Protein AF-E1YK10-F1 (afdb_monomer)

Organism: NCBI:txid201089

InterPro domains:
  IPR013321 Arc-type ribbon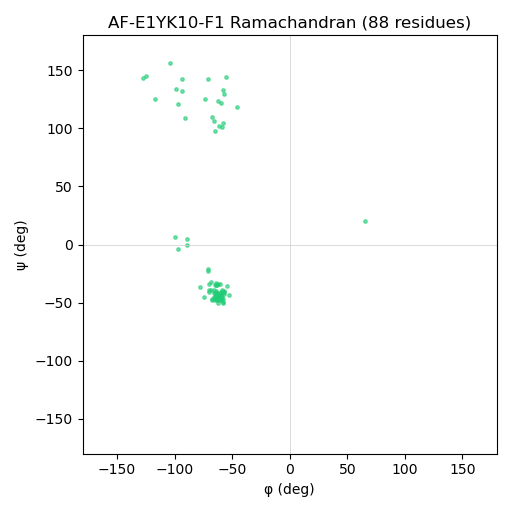-helix-helix [G3DSA:1.10.1220.10] (3-89)

Radius of gyration: 25.76 Å; Cα contacts (8 Å, |Δi|>4): 9; chains: 1; bounding box: 70×39×46 Å

Mean predicted aligned error: 10.56 Å

Sequence (90 aa):
MLSMTQQEKVRINIQLPAETKEKLFKASSKQGKKVSAFVRESIEEKLIQLDRQDFEKHMKAAYQDLAEENMNICEDFKFSDAENLPEVAP

pLDDT: mean 85.56, std 14.02, range [37.12, 97.31]

Solvent-accessible surface area (backbone atoms only — not comparable to full-atom values): 5609 Å² total; per-residue (Å²): 130,87,77,77,77,77,75,82,84,81,88,83,91,81,89,71,58,71,68,57,50,53,52,47,51,53,52,19,56,75,70,75,42,54,58,72,56,45,53,49,53,55,49,52,56,50,50,55,51,50,54,49,54,52,49,55,52,55,52,52,49,52,53,60,76,41,42,66,61,51,50,53,52,53,61,75,46,48,68,68,60,58,71,72,54,75,77,79,76,130

Foldseek 3Di:
DPPPPPDDDDDDDDDDPPVVVVVLVVVCVVVVHDSVVVVVVVVVVVVVVVVVVVVVVVVVVVCVVCVVVVVVVCVVCVVVVVVPPPDPDD

Secondary structure (DSSP, 8-state):
-----------------HHHHHHHHHHHHHTT--HHHHHHHHHHHHHHHHHHHHHHHHHHHHHHHTHHHHHHHHHHHHHHHHTTS-----

Structure (mmCIF, N/CA/C/O backbone):
data_AF-E1YK10-F1
#
_entry.id   AF-E1YK10-F1
#
loop_
_atom_site.group_PDB
_atom_site.id
_atom_site.type_symbol
_atom_site.label_atom_id
_atom_site.label_alt_id
_atom_site.label_comp_id
_atom_site.la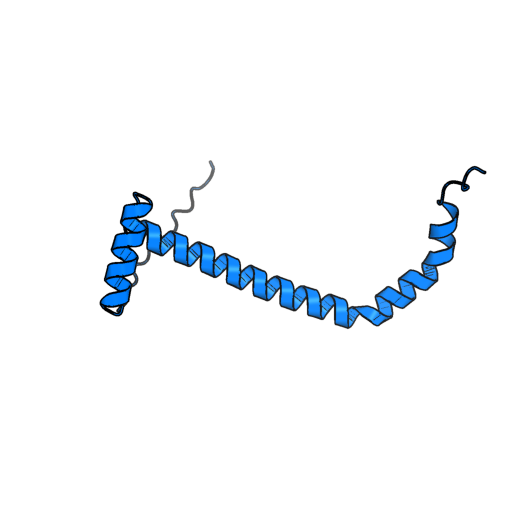bel_asym_id
_atom_site.label_entity_id
_atom_site.label_seq_id
_atom_site.pdbx_PDB_ins_code
_atom_site.Cartn_x
_atom_site.Cartn_y
_atom_site.Cartn_z
_atom_site.occupancy
_atom_site.B_iso_or_equiv
_atom_site.auth_seq_id
_atom_site.auth_comp_id
_atom_site.auth_asym_id
_atom_site.auth_atom_id
_atom_site.pdbx_PDB_model_num
ATOM 1 N N . MET A 1 1 ? -14.031 28.723 -12.508 1.00 37.12 1 MET A N 1
ATOM 2 C CA . MET A 1 1 ? -14.656 28.163 -11.290 1.00 37.12 1 MET A CA 1
ATOM 3 C C . MET A 1 1 ? -14.154 26.737 -11.151 1.00 37.12 1 MET A C 1
ATOM 5 O O . MET A 1 1 ? -14.379 25.956 -12.063 1.00 37.12 1 MET A O 1
ATOM 9 N N . LEU A 1 2 ? -13.395 26.429 -10.098 1.00 43.12 2 LEU A N 1
ATOM 10 C CA . LEU A 1 2 ? -12.909 25.073 -9.827 1.00 43.12 2 LEU A CA 1
ATOM 11 C C . LEU A 1 2 ? -14.118 24.200 -9.475 1.00 43.12 2 LEU A C 1
ATOM 13 O O . LEU A 1 2 ? -14.745 24.411 -8.438 1.00 43.12 2 LEU A O 1
ATOM 17 N N . SER A 1 3 ? -14.491 23.277 -10.361 1.00 43.38 3 SER A N 1
ATOM 18 C CA . SER A 1 3 ? -15.546 22.306 -10.090 1.00 43.38 3 SER A CA 1
ATOM 19 C C . SER A 1 3 ? -15.071 21.395 -8.964 1.00 43.38 3 SER A C 1
ATOM 21 O O . SER A 1 3 ? -14.203 20.548 -9.170 1.00 43.38 3 SER A O 1
ATOM 23 N N . MET A 1 4 ? -15.622 21.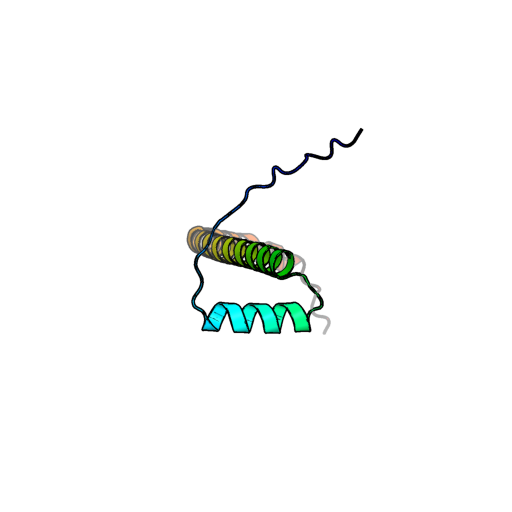580 -7.766 1.00 49.81 4 MET A N 1
ATOM 24 C CA . MET A 1 4 ? -15.534 20.571 -6.720 1.00 49.81 4 MET A CA 1
ATOM 25 C C . MET A 1 4 ? -16.307 19.351 -7.217 1.00 49.81 4 MET A C 1
ATOM 27 O O . MET A 1 4 ? -17.535 19.321 -7.157 1.00 49.81 4 MET A O 1
ATOM 31 N N . THR A 1 5 ? -15.601 18.369 -7.772 1.00 55.12 5 THR A N 1
ATOM 32 C CA . THR A 1 5 ? -16.150 17.042 -8.038 1.00 55.12 5 THR A CA 1
ATOM 33 C C . THR A 1 5 ? -16.609 16.480 -6.699 1.00 55.12 5 THR A C 1
ATOM 35 O O . THR A 1 5 ? -15.803 16.064 -5.869 1.00 55.12 5 THR A O 1
ATOM 38 N N . GLN A 1 6 ? -17.917 16.537 -6.438 1.00 54.78 6 GLN A N 1
ATOM 39 C CA . GLN A 1 6 ? -18.512 15.846 -5.302 1.00 54.78 6 GLN A CA 1
ATOM 40 C C . GLN A 1 6 ? -18.264 14.354 -5.508 1.00 54.78 6 GLN A C 1
ATOM 42 O O . GLN A 1 6 ? -18.919 13.719 -6.328 1.00 54.78 6 GLN A O 1
ATOM 47 N N . GLN A 1 7 ? -17.280 13.810 -4.794 1.00 69.88 7 GLN A N 1
ATOM 48 C CA . GLN A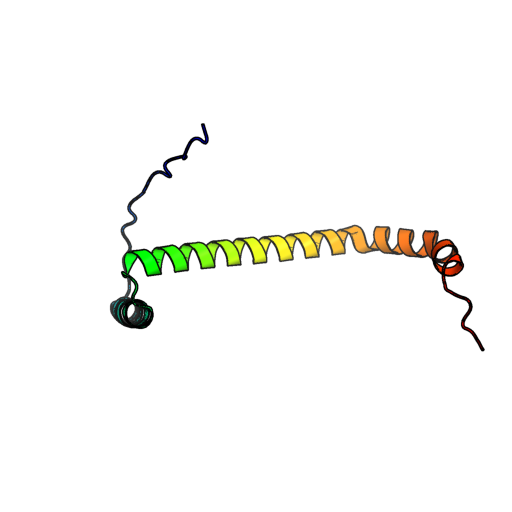 1 7 ? -17.056 12.373 -4.762 1.00 69.88 7 GLN A CA 1
ATOM 49 C C . GLN A 1 7 ? -18.318 11.696 -4.228 1.00 69.88 7 GLN A C 1
ATOM 51 O O . GLN A 1 7 ? -18.786 11.993 -3.122 1.00 69.88 7 GLN A O 1
ATOM 56 N N . GLU A 1 8 ? -18.874 10.803 -5.038 1.00 83.75 8 GLU A N 1
ATOM 57 C CA . GLU A 1 8 ? -20.056 10.036 -4.690 1.00 83.75 8 GLU A CA 1
ATOM 58 C C . GLU A 1 8 ? -19.753 9.147 -3.475 1.00 83.75 8 GLU A C 1
ATOM 60 O O . GLU A 1 8 ? -18.789 8.380 -3.451 1.00 83.75 8 GLU A O 1
ATOM 65 N N . LYS A 1 9 ? -20.548 9.293 -2.410 1.00 83.50 9 LYS A N 1
ATOM 66 C CA . LYS A 1 9 ? -20.336 8.560 -1.158 1.00 83.50 9 LYS A CA 1
ATOM 67 C C . LYS A 1 9 ? -21.112 7.252 -1.190 1.00 83.50 9 LYS A C 1
ATOM 69 O O . LYS A 1 9 ? -22.330 7.251 -1.030 1.00 83.50 9 LYS A O 1
ATOM 74 N N . VAL A 1 10 ? -20.393 6.141 -1.297 1.00 87.56 10 VAL A N 1
ATOM 75 C CA . VAL A 1 10 ? -20.971 4.792 -1.266 1.00 87.56 10 VAL A CA 1
ATOM 76 C C . VAL A 1 10 ? -20.945 4.226 0.158 1.00 87.56 10 VAL A C 1
ATOM 78 O O . VAL A 1 10 ? -20.001 4.450 0.920 1.00 87.56 10 VAL A O 1
ATOM 81 N N . ARG A 1 11 ? -21.999 3.495 0.547 1.00 88.31 11 ARG A N 1
ATOM 82 C CA . ARG A 1 11 ? -22.049 2.753 1.818 1.00 88.31 11 ARG A CA 1
ATOM 83 C C . ARG A 1 11 ? -21.597 1.314 1.602 1.00 88.31 11 ARG A C 1
ATOM 85 O O . ARG A 1 11 ? -22.109 0.640 0.717 1.00 88.31 11 ARG A O 1
ATOM 92 N N . ILE A 1 12 ? -20.704 0.838 2.464 1.00 86.88 12 ILE A N 1
ATOM 93 C CA . ILE A 1 12 ? -20.236 -0.550 2.474 1.00 86.88 12 ILE A CA 1
ATOM 94 C C . ILE A 1 12 ? -20.651 -1.180 3.804 1.00 86.88 12 ILE A C 1
ATOM 96 O O . ILE A 1 12 ? -20.338 -0.647 4.869 1.00 86.88 12 ILE A O 1
ATOM 100 N N . ASN A 1 13 ? -21.358 -2.308 3.739 1.00 90.81 13 ASN A N 1
ATOM 101 C CA . ASN A 1 13 ? -21.701 -3.111 4.910 1.00 90.81 13 ASN A CA 1
ATOM 102 C C . ASN A 1 13 ? -20.684 -4.247 5.044 1.00 90.81 13 ASN A C 1
ATOM 104 O O . ASN A 1 13 ? -20.553 -5.060 4.133 1.00 90.81 13 ASN A O 1
ATOM 108 N N . ILE A 1 14 ? -19.980 -4.306 6.174 1.00 87.81 14 ILE A N 1
ATOM 109 C CA . ILE A 1 14 ? -18.946 -5.312 6.440 1.00 87.81 14 ILE A CA 1
ATOM 110 C C . ILE A 1 14 ? -19.242 -6.064 7.734 1.00 87.81 14 ILE A C 1
ATOM 112 O O . ILE A 1 14 ? -19.739 -5.486 8.702 1.00 87.81 14 ILE A O 1
ATOM 116 N N . GLN A 1 15 ? -18.905 -7.352 7.759 1.00 92.81 15 GLN A N 1
ATOM 117 C CA . GLN A 1 15 ? -18.892 -8.151 8.980 1.00 92.81 15 GLN A CA 1
ATOM 118 C C . GLN A 1 15 ? -17.462 -8.238 9.503 1.00 92.81 15 GLN A C 1
ATOM 120 O O . GLN A 1 15 ? -16.526 -8.479 8.744 1.00 92.81 15 GLN A O 1
ATOM 125 N N . LEU A 1 16 ? -17.297 -8.024 10.805 1.00 90.50 16 LEU A N 1
ATOM 126 C CA . LEU A 1 16 ? -16.004 -8.056 11.475 1.00 90.50 16 LEU A CA 1
ATOM 127 C C . LEU A 1 16 ? -16.086 -9.004 12.673 1.00 90.50 16 LEU A C 1
ATOM 129 O O . LEU A 1 16 ? -17.105 -8.996 13.371 1.00 90.50 16 LEU A O 1
ATOM 133 N N . PRO A 1 17 ? -15.018 -9.765 12.964 1.00 95.62 17 PRO A N 1
ATOM 134 C CA . PRO A 1 17 ? -14.915 -10.496 14.218 1.00 95.62 17 PRO A CA 1
ATOM 135 C C . PRO A 1 17 ? -15.081 -9.553 15.416 1.00 95.62 17 PRO A C 1
ATOM 137 O O . PRO A 1 17 ? -14.618 -8.407 15.388 1.00 95.62 17 PRO A O 1
ATOM 140 N N . ALA A 1 18 ? -15.715 -10.039 16.485 1.00 92.69 18 ALA A N 1
ATOM 141 C CA . ALA A 1 18 ? -15.980 -9.239 17.683 1.00 92.69 18 ALA A CA 1
ATOM 142 C C . ALA A 1 18 ? -14.690 -8.661 18.293 1.00 92.69 18 ALA A C 1
ATOM 144 O O . ALA A 1 18 ? -14.637 -7.481 18.639 1.00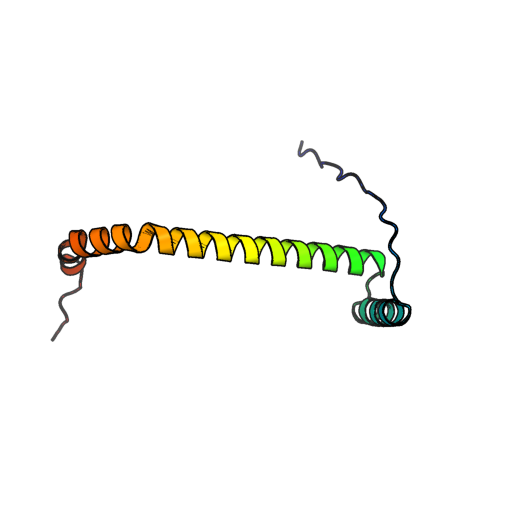 92.69 18 ALA A O 1
ATOM 145 N N . GLU A 1 19 ? -13.621 -9.458 18.323 1.00 94.38 19 GLU A N 1
ATOM 146 C CA . GLU A 1 19 ? -12.307 -9.026 18.802 1.00 94.38 19 GLU A CA 1
ATOM 147 C C . GLU A 1 19 ? -11.743 -7.860 17.969 1.00 94.38 19 GLU A C 1
ATOM 149 O O . GLU A 1 19 ? -11.231 -6.874 18.505 1.00 94.38 19 GLU A O 1
ATOM 154 N N . THR A 1 20 ? -11.882 -7.929 16.643 1.00 92.62 20 THR A N 1
ATOM 155 C CA . THR A 1 20 ? -11.427 -6.876 15.728 1.00 92.62 20 THR A CA 1
ATOM 156 C C . THR A 1 20 ? -12.223 -5.595 15.924 1.00 92.62 20 THR A C 1
ATOM 158 O O . THR A 1 20 ? -11.643 -4.509 15.926 1.00 92.62 20 THR A O 1
ATOM 161 N N . LYS A 1 21 ? -13.538 -5.704 16.156 1.00 92.38 21 LYS A N 1
ATOM 162 C CA . LYS A 1 21 ? -14.384 -4.557 16.498 1.00 92.38 21 LYS A CA 1
ATOM 163 C C . LYS A 1 21 ? -13.865 -3.866 17.760 1.00 92.38 21 LYS A C 1
ATOM 165 O O . LYS A 1 21 ? -13.667 -2.657 17.741 1.00 92.38 21 LYS A O 1
ATOM 170 N N . GLU A 1 22 ? -13.584 -4.596 18.835 1.00 93.00 22 GLU A N 1
ATOM 171 C CA . GLU A 1 22 ? -13.057 -3.986 20.063 1.00 93.00 22 GLU A CA 1
ATOM 172 C C . GLU A 1 22 ? -11.715 -3.281 19.853 1.00 93.00 22 GLU A C 1
ATOM 174 O O . GLU A 1 22 ? -11.524 -2.155 20.323 1.00 93.00 22 GLU A O 1
ATOM 179 N N . LYS A 1 23 ? -10.790 -3.919 19.126 1.00 93.75 23 LYS A N 1
ATOM 180 C CA . LYS A 1 23 ? -9.495 -3.318 18.776 1.00 93.75 23 LYS A CA 1
ATOM 181 C C . LYS A 1 23 ? -9.683 -2.034 17.970 1.00 93.75 23 LYS A C 1
ATOM 183 O O . LYS A 1 23 ? -9.034 -1.034 18.272 1.00 93.75 23 LYS A O 1
ATOM 188 N N . LEU A 1 24 ? -10.612 -2.037 17.014 1.00 92.69 24 LEU A N 1
ATOM 189 C CA . LEU A 1 24 ? -10.959 -0.880 16.193 1.00 92.69 24 LEU A CA 1
ATOM 190 C C . LEU A 1 24 ? -11.489 0.284 17.040 1.00 92.69 24 LEU A C 1
ATOM 192 O O . LEU A 1 24 ? -11.017 1.409 16.893 1.00 92.69 24 LEU A O 1
ATOM 196 N N . PHE A 1 25 ? -12.424 0.027 17.961 1.00 92.12 25 PHE A N 1
ATOM 197 C CA . PHE A 1 25 ? -12.945 1.061 18.863 1.00 92.12 25 PHE A CA 1
ATOM 198 C C . PHE A 1 25 ? -11.842 1.639 19.754 1.00 92.12 25 PHE A C 1
ATOM 200 O O . PHE A 1 25 ? -11.721 2.857 19.862 1.00 92.12 25 PHE A O 1
ATOM 207 N N . LYS A 1 26 ? -10.990 0.788 20.341 1.00 93.62 26 LYS A N 1
ATOM 208 C CA . LYS A 1 26 ? -9.854 1.237 21.162 1.00 93.62 26 LYS A CA 1
ATOM 209 C C . LYS A 1 26 ? -8.871 2.091 20.352 1.00 93.62 26 LYS A C 1
ATOM 211 O O . LYS A 1 26 ? -8.443 3.135 20.837 1.00 93.62 26 LYS A O 1
ATOM 216 N N . ALA A 1 27 ? -8.522 1.674 19.135 1.00 93.06 27 ALA A N 1
ATOM 217 C CA . ALA A 1 27 ? -7.610 2.408 18.256 1.00 93.06 27 ALA A CA 1
ATOM 218 C C . ALA A 1 27 ? -8.192 3.761 17.816 1.00 93.06 27 ALA A C 1
ATOM 220 O O . ALA A 1 27 ? -7.520 4.786 17.924 1.00 93.06 27 ALA A O 1
ATOM 221 N N . SER A 1 28 ? -9.465 3.776 17.416 1.00 92.94 28 SER A N 1
ATOM 222 C CA . SER A 1 28 ? -10.186 4.989 17.023 1.00 92.94 28 SER A CA 1
ATOM 223 C C . SER A 1 28 ? -10.250 6.003 18.168 1.00 92.94 28 SER A C 1
ATOM 225 O O . SER A 1 28 ? -9.949 7.179 17.964 1.00 92.94 28 SER A O 1
ATOM 227 N N . SER A 1 29 ? -10.576 5.550 19.385 1.00 91.44 29 SER A N 1
ATOM 228 C CA . SER A 1 29 ? -10.620 6.410 20.573 1.00 91.44 29 SER A CA 1
ATOM 229 C C . SER A 1 29 ? -9.249 6.979 20.932 1.00 91.44 29 SER A C 1
ATOM 231 O O . SER A 1 29 ? -9.156 8.157 21.261 1.00 91.44 29 SER A O 1
ATOM 233 N N . LYS A 1 30 ? -8.172 6.185 20.822 1.00 92.44 30 LYS A N 1
ATOM 234 C CA . LYS A 1 30 ? -6.796 6.659 21.067 1.00 92.44 30 LYS A CA 1
ATOM 235 C 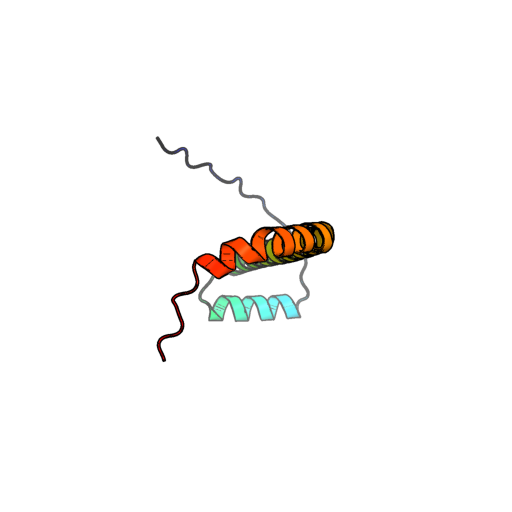C . LYS A 1 30 ? -6.380 7.791 20.128 1.00 92.44 30 LYS A 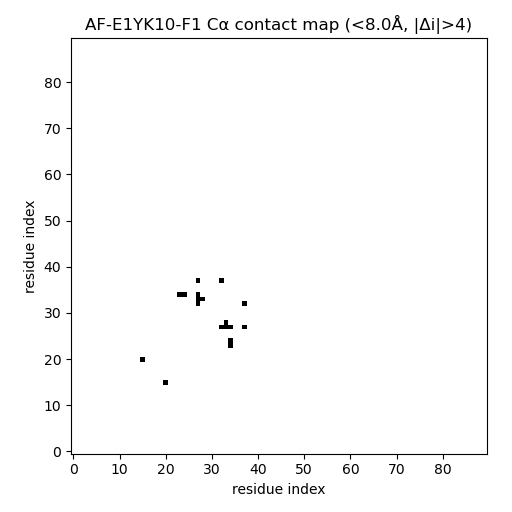C 1
ATOM 237 O O . LYS A 1 30 ? -5.636 8.668 20.544 1.00 92.44 30 LYS A O 1
ATOM 242 N N . GLN A 1 31 ? -6.853 7.775 18.884 1.00 87.81 31 GLN A N 1
ATOM 243 C CA . GLN A 1 31 ? -6.572 8.830 17.907 1.00 87.81 31 GLN A CA 1
ATOM 244 C C . GLN A 1 31 ? -7.587 9.984 17.944 1.00 87.81 31 GLN A C 1
ATOM 246 O O . GLN A 1 31 ? -7.473 10.914 17.150 1.00 87.81 31 GLN A O 1
ATOM 251 N N . GLY A 1 32 ? -8.599 9.932 18.820 1.00 90.69 32 GLY A N 1
ATOM 252 C CA . GLY A 1 32 ? -9.654 10.948 18.887 1.00 90.69 32 GLY A CA 1
ATOM 253 C C . GLY A 1 32 ? -10.546 11.002 17.640 1.00 90.69 32 GLY A C 1
ATOM 254 O O . GLY A 1 32 ? -11.193 12.016 17.386 1.00 90.69 32 GLY A O 1
ATOM 255 N N . LYS A 1 33 ? -10.587 9.927 16.841 1.00 90.69 33 LYS A N 1
ATOM 256 C CA . LYS A 1 33 ? -11.326 9.866 15.572 1.00 90.69 33 LYS A CA 1
ATOM 257 C C . LYS A 1 33 ? -12.617 9.069 15.718 1.00 90.69 33 LYS A C 1
ATOM 259 O O . LYS A 1 33 ? -12.746 8.196 16.576 1.00 90.69 33 LYS A O 1
ATOM 264 N N . LYS A 1 34 ? -13.585 9.341 14.836 1.00 92.81 34 LYS A N 1
ATOM 265 C CA . LYS A 1 34 ? -14.763 8.476 14.657 1.00 92.81 34 LYS A CA 1
ATOM 266 C C . LYS A 1 34 ? -14.336 7.180 13.974 1.00 92.81 34 LYS A C 1
ATOM 268 O O . LYS A 1 34 ? -13.573 7.235 13.014 1.00 92.81 34 LYS A O 1
ATOM 273 N N . VAL A 1 35 ? -14.933 6.054 14.367 1.00 91.12 35 VAL A N 1
ATOM 274 C CA . VAL A 1 35 ? -14.621 4.734 13.788 1.00 91.12 35 VAL A CA 1
ATOM 275 C C . VAL A 1 35 ? -14.727 4.742 12.263 1.00 91.12 35 VAL A C 1
ATOM 277 O O . VAL A 1 35 ? -13.835 4.258 11.584 1.00 91.12 35 VAL A O 1
ATOM 280 N N . SER A 1 36 ? -15.766 5.363 11.699 1.00 90.00 36 SER A N 1
ATOM 281 C CA . SER A 1 36 ? -15.933 5.461 10.243 1.00 90.00 36 SER A CA 1
ATOM 282 C C . SER A 1 36 ? -14.841 6.276 9.544 1.00 90.00 36 SER A C 1
ATOM 284 O O . SER A 1 36 ? -14.533 6.011 8.389 1.00 90.00 36 SER A O 1
ATOM 286 N N . ALA A 1 37 ? -14.308 7.309 10.207 1.00 90.81 37 ALA A N 1
ATOM 287 C CA . ALA A 1 37 ? -13.225 8.121 9.656 1.00 90.81 37 ALA A CA 1
ATOM 288 C C . ALA A 1 37 ? -11.911 7.341 9.712 1.00 90.81 37 ALA A C 1
ATOM 290 O O . ALA A 1 37 ? -11.236 7.228 8.700 1.00 90.81 37 ALA A O 1
ATOM 291 N N . PHE A 1 38 ? -11.643 6.706 10.855 1.00 92.75 38 PHE A N 1
ATOM 292 C CA . PHE A 1 38 ? -10.484 5.843 11.043 1.00 92.75 38 PHE A CA 1
ATOM 293 C C . PHE A 1 38 ? -10.456 4.687 10.031 1.00 92.75 38 PHE A C 1
ATOM 295 O O . PHE A 1 38 ? -9.448 4.474 9.372 1.00 92.75 38 PHE A O 1
ATOM 302 N N . VAL A 1 39 ? -11.583 3.992 9.834 1.00 92.38 39 VAL A N 1
ATOM 303 C CA . VAL A 1 39 ? -11.692 2.917 8.832 1.00 92.38 39 VAL A CA 1
ATOM 304 C C . VAL A 1 39 ? -11.420 3.438 7.421 1.00 92.38 39 VAL A C 1
ATOM 306 O O . VAL A 1 39 ? -10.714 2.775 6.672 1.00 92.38 39 VAL A O 1
ATOM 309 N N . ARG A 1 40 ? -11.954 4.610 7.052 1.00 91.50 40 ARG A N 1
ATOM 310 C CA . ARG A 1 40 ? -11.726 5.186 5.720 1.00 91.50 40 ARG A CA 1
ATOM 311 C C . ARG A 1 40 ? -10.250 5.497 5.488 1.00 91.50 40 ARG A C 1
ATOM 313 O O . ARG A 1 40 ? -9.703 5.050 4.491 1.00 91.50 40 ARG A O 1
ATOM 320 N N . GLU A 1 41 ? -9.623 6.200 6.425 1.00 92.06 41 GLU A N 1
ATOM 321 C CA . GLU A 1 41 ? -8.202 6.548 6.343 1.00 92.06 41 GLU A CA 1
ATOM 322 C C . GLU A 1 41 ? -7.329 5.293 6.268 1.00 92.06 41 GLU A C 1
ATOM 324 O O . GLU A 1 41 ? -6.471 5.194 5.402 1.00 92.06 41 GLU A O 1
ATOM 329 N N . SER A 1 42 ? -7.601 4.281 7.100 1.00 93.00 42 SER A N 1
ATOM 330 C CA . SER A 1 42 ? -6.857 3.016 7.055 1.00 93.00 42 SER A CA 1
ATOM 331 C C . SER A 1 42 ? -7.022 2.271 5.726 1.00 93.00 42 SER A C 1
ATOM 333 O O . SER A 1 42 ? -6.086 1.617 5.272 1.00 93.00 42 SER A O 1
ATOM 335 N N . ILE A 1 43 ? -8.203 2.342 5.099 1.00 93.44 43 ILE A N 1
ATOM 336 C CA . ILE A 1 43 ? -8.428 1.766 3.766 1.00 93.44 43 ILE A CA 1
ATOM 337 C C . ILE A 1 43 ? -7.616 2.535 2.720 1.00 93.44 43 ILE A C 1
ATOM 339 O O . ILE A 1 43 ? -6.917 1.905 1.933 1.00 93.44 43 ILE A O 1
ATOM 343 N N . GLU A 1 44 ? -7.673 3.867 2.725 1.00 94.50 44 GLU A N 1
ATOM 344 C CA . GLU A 1 44 ? -6.921 4.719 1.793 1.00 94.50 44 GLU A CA 1
ATOM 345 C C . GLU A 1 44 ? -5.409 4.498 1.924 1.00 94.50 44 GLU A C 1
ATOM 347 O O . GLU A 1 44 ? -4.736 4.236 0.929 1.00 94.50 44 GLU A O 1
ATOM 352 N N . GLU A 1 45 ? -4.881 4.496 3.150 1.00 95.88 45 GLU A N 1
ATOM 353 C CA . GLU A 1 45 ? -3.474 4.190 3.426 1.00 95.88 45 GLU A CA 1
ATOM 354 C C . GLU A 1 45 ? -3.081 2.809 2.897 1.00 95.88 45 GLU A C 1
ATOM 356 O O . GLU A 1 45 ? -2.011 2.644 2.304 1.00 95.88 45 GLU A O 1
ATOM 361 N N . LYS A 1 46 ? -3.949 1.805 3.081 1.00 96.75 46 LYS A N 1
ATOM 362 C CA . LYS A 1 46 ? -3.660 0.452 2.612 1.00 96.75 46 LYS A CA 1
ATOM 363 C C . LYS A 1 46 ? -3.665 0.358 1.089 1.00 96.75 46 LYS A C 1
ATOM 365 O O . LYS A 1 46 ? -2.810 -0.340 0.550 1.00 96.75 46 LYS A O 1
ATOM 370 N N . LEU A 1 47 ? -4.583 1.047 0.412 1.00 96.06 47 LEU A N 1
ATOM 371 C CA . LEU A 1 47 ? -4.631 1.105 -1.051 1.00 96.06 47 LEU A CA 1
ATOM 372 C C . LEU A 1 47 ? -3.369 1.762 -1.615 1.00 96.06 47 LEU A C 1
ATOM 374 O O . LEU A 1 47 ? -2.703 1.159 -2.448 1.00 96.06 47 LEU A O 1
ATOM 378 N N . ILE A 1 48 ? -2.957 2.907 -1.065 1.00 96.69 48 ILE A N 1
ATOM 379 C CA . ILE A 1 48 ? -1.712 3.585 -1.462 1.00 96.69 48 ILE A CA 1
ATOM 380 C C . ILE A 1 48 ? -0.500 2.665 -1.277 1.00 96.69 48 ILE A C 1
ATOM 382 O O . ILE A 1 48 ? 0.403 2.628 -2.113 1.00 96.69 48 ILE A O 1
ATOM 386 N N . GLN A 1 49 ? -0.459 1.906 -0.178 1.00 97.31 49 GLN A N 1
ATOM 387 C CA . GLN A 1 49 ? 0.623 0.956 0.055 1.00 97.31 49 GLN A CA 1
ATOM 388 C C . GLN A 1 49 ? 0.650 -0.156 -1.002 1.00 97.31 49 GLN A C 1
ATOM 390 O O . GLN A 1 49 ? 1.738 -0.537 -1.430 1.00 97.31 49 GLN A O 1
ATOM 395 N N . LEU A 1 50 ? -0.512 -0.685 -1.396 1.00 96.38 50 LEU A N 1
ATOM 396 C CA . LEU A 1 50 ? -0.612 -1.715 -2.433 1.00 96.38 50 LEU A CA 1
ATOM 397 C C . LEU A 1 50 ? -0.161 -1.168 -3.790 1.00 96.38 50 LEU A C 1
ATOM 399 O O . LEU A 1 50 ? 0.700 -1.777 -4.420 1.00 96.38 50 LEU A O 1
ATOM 403 N N . ASP A 1 51 ? -0.630 0.020 -4.172 1.00 96.50 51 ASP A N 1
ATOM 404 C CA . ASP A 1 51 ? -0.230 0.672 -5.423 1.00 96.50 51 ASP A CA 1
ATOM 405 C C . ASP A 1 51 ? 1.286 0.899 -5.476 1.00 96.50 51 ASP A C 1
ATOM 407 O O . ASP A 1 51 ? 1.930 0.653 -6.497 1.00 96.50 51 ASP A O 1
ATOM 411 N N . ARG A 1 52 ? 1.892 1.315 -4.355 1.00 96.38 52 ARG A N 1
ATOM 412 C CA . ARG A 1 52 ? 3.347 1.484 -4.265 1.00 96.38 52 ARG A CA 1
ATOM 413 C C . ARG A 1 52 ? 4.086 0.160 -4.441 1.00 96.38 52 ARG A C 1
ATOM 415 O O . ARG A 1 52 ? 5.086 0.120 -5.149 1.00 96.38 52 ARG A O 1
ATOM 422 N N . GLN A 1 53 ? 3.610 -0.911 -3.808 1.00 96.44 53 GLN A N 1
ATOM 423 C CA . GLN A 1 53 ? 4.217 -2.239 -3.933 1.00 96.44 53 GLN A CA 1
ATOM 424 C C . GLN A 1 53 ? 4.151 -2.755 -5.370 1.00 96.44 53 GLN A C 1
ATOM 426 O O . GLN A 1 53 ? 5.138 -3.293 -5.878 1.00 96.44 53 GLN A O 1
ATOM 431 N N . ASP A 1 54 ? 3.016 -2.557 -6.034 1.00 96.12 54 ASP A N 1
ATOM 432 C CA . ASP A 1 54 ? 2.860 -2.926 -7.433 1.00 96.12 54 ASP A CA 1
ATOM 433 C C . ASP A 1 54 ? 3.775 -2.083 -8.319 1.00 96.12 54 ASP A C 1
ATOM 435 O O . ASP A 1 54 ? 4.487 -2.639 -9.155 1.00 96.12 54 ASP A O 1
ATOM 439 N N . PHE A 1 55 ? 3.842 -0.769 -8.110 1.00 96.25 55 PHE A N 1
ATOM 440 C CA . PHE A 1 55 ? 4.753 0.102 -8.849 1.00 96.25 55 PHE A CA 1
ATOM 441 C C . PHE A 1 55 ? 6.220 -0.321 -8.688 1.00 96.25 55 PHE A C 1
ATOM 443 O O . PHE A 1 55 ? 6.910 -0.522 -9.685 1.00 96.25 55 PHE A O 1
ATOM 450 N N . GLU A 1 56 ? 6.689 -0.526 -7.453 1.00 96.31 56 GLU A N 1
ATOM 451 C CA . GLU A 1 56 ? 8.058 -0.977 -7.160 1.00 96.31 56 GLU A CA 1
ATOM 452 C C . GLU A 1 56 ? 8.377 -2.306 -7.864 1.00 96.31 56 GLU A C 1
ATOM 454 O O . GLU A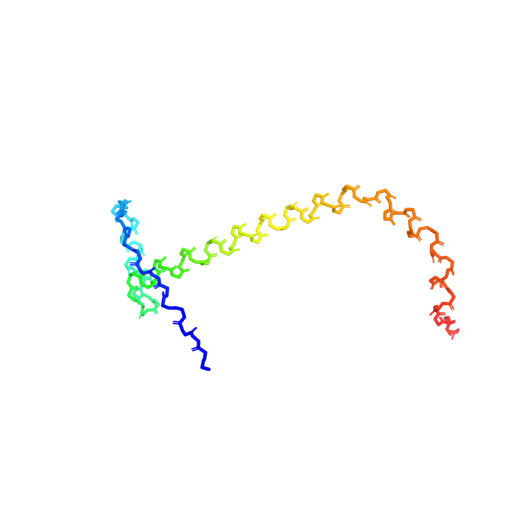 1 56 ? 9.465 -2.480 -8.419 1.00 96.31 56 GLU A O 1
ATOM 459 N N . LYS A 1 57 ? 7.416 -3.237 -7.892 1.00 96.12 57 LYS A N 1
ATOM 460 C CA . LYS A 1 57 ? 7.560 -4.525 -8.577 1.00 96.12 57 LYS A CA 1
ATOM 461 C C . LYS A 1 57 ? 7.698 -4.359 -10.090 1.00 96.12 57 LYS A C 1
ATOM 463 O O . LYS A 1 57 ? 8.593 -4.967 -10.675 1.00 96.12 57 LYS A O 1
ATOM 468 N N . HIS A 1 58 ? 6.842 -3.553 -10.716 1.00 95.31 58 HIS A N 1
ATOM 469 C CA . HIS A 1 58 ? 6.910 -3.298 -12.158 1.00 95.31 58 HIS A CA 1
ATOM 470 C C . HIS A 1 58 ? 8.195 -2.561 -12.533 1.00 95.31 58 HIS A C 1
ATOM 472 O O . HIS A 1 58 ? 8.851 -2.926 -13.503 1.00 95.31 58 HIS A O 1
ATOM 478 N N . MET A 1 59 ? 8.595 -1.576 -11.731 1.00 94.56 59 MET A N 1
ATOM 479 C CA . MET A 1 59 ? 9.823 -0.822 -11.947 1.00 94.56 59 MET A CA 1
ATOM 480 C C . MET A 1 59 ? 11.049 -1.739 -11.872 1.00 94.56 59 MET A C 1
ATOM 482 O O . MET A 1 59 ? 11.910 -1.694 -12.746 1.00 94.56 59 MET A O 1
ATOM 486 N N . LYS A 1 60 ? 11.104 -2.627 -10.871 1.00 95.38 60 LYS A N 1
ATOM 487 C CA . LYS A 1 60 ? 12.169 -3.629 -10.760 1.00 95.38 60 LYS A CA 1
ATOM 488 C C . LYS A 1 60 ? 12.227 -4.539 -11.988 1.00 95.38 60 LYS A C 1
ATOM 490 O O . LYS A 1 60 ? 13.322 -4.775 -12.485 1.00 95.38 60 LYS A O 1
ATOM 495 N N . ALA A 1 61 ? 11.082 -5.033 -12.458 1.00 94.75 61 ALA A N 1
ATOM 496 C CA . ALA A 1 61 ? 11.026 -5.876 -13.650 1.00 94.75 61 ALA A CA 1
ATOM 497 C C . ALA A 1 61 ? 11.545 -5.127 -14.888 1.00 94.75 61 ALA A C 1
ATOM 499 O O . ALA A 1 61 ? 12.439 -5.622 -15.561 1.00 94.75 61 ALA A O 1
ATOM 500 N N . ALA A 1 62 ? 11.095 -3.889 -15.110 1.00 93.69 62 ALA A N 1
ATOM 501 C CA . ALA A 1 62 ? 11.547 -3.071 -16.235 1.00 93.69 62 ALA A CA 1
ATOM 502 C C . ALA A 1 62 ? 13.067 -2.821 -16.219 1.00 93.69 62 ALA A C 1
ATOM 504 O O . ALA A 1 62 ? 13.725 -2.935 -17.248 1.00 93.69 62 ALA A O 1
ATOM 505 N N . TYR A 1 63 ? 13.652 -2.530 -15.052 1.00 92.94 63 TYR A N 1
ATOM 506 C CA . TYR A 1 63 ? 15.107 -2.378 -14.935 1.00 92.94 63 TYR A CA 1
ATOM 507 C C . TYR A 1 63 ? 15.870 -3.676 -15.216 1.00 92.94 63 TYR A C 1
ATOM 509 O O . TYR A 1 63 ? 16.973 -3.624 -15.753 1.00 92.94 63 TYR A O 1
ATOM 517 N N . GLN A 1 64 ? 15.308 -4.825 -14.835 1.00 93.81 64 GLN A N 1
ATOM 518 C CA . GLN A 1 64 ? 15.908 -6.128 -15.119 1.00 93.81 64 GLN A CA 1
ATOM 519 C C . GLN A 1 64 ? 15.839 -6.461 -16.611 1.00 93.81 64 GLN A C 1
ATOM 521 O O . GLN A 1 64 ? 16.833 -6.928 -17.160 1.00 93.81 64 GLN A O 1
ATOM 526 N N . ASP A 1 65 ? 14.717 -6.164 -17.264 1.00 94.00 65 ASP A N 1
ATOM 527 C CA . ASP A 1 65 ? 14.533 -6.387 -18.701 1.00 94.00 65 ASP A CA 1
ATOM 528 C C . ASP A 1 65 ? 15.485 -5.519 -19.539 1.00 94.00 65 ASP A C 1
ATOM 530 O O . ASP A 1 65 ? 15.996 -5.964 -20.563 1.00 94.00 65 ASP A O 1
ATOM 534 N N . LEU A 1 66 ? 15.783 -4.302 -19.074 1.00 92.69 66 LEU A N 1
ATOM 535 C CA . LEU A 1 66 ? 16.700 -3.367 -19.735 1.00 92.69 66 LEU A CA 1
ATOM 536 C C . LEU A 1 66 ? 18.165 -3.530 -19.302 1.00 92.69 66 LEU A C 1
ATOM 538 O O . LEU A 1 66 ? 19.007 -2.719 -19.682 1.00 92.69 66 LEU A O 1
ATOM 542 N N . ALA A 1 67 ? 18.500 -4.524 -18.477 1.00 91.38 67 ALA A N 1
ATOM 543 C CA . ALA A 1 67 ? 19.817 -4.601 -17.846 1.00 91.38 67 ALA A CA 1
ATOM 544 C C . ALA A 1 67 ? 20.968 -4.702 -18.862 1.00 91.38 67 ALA A C 1
ATOM 546 O O . ALA A 1 67 ? 21.978 -4.022 -18.701 1.00 91.38 67 ALA A O 1
ATOM 547 N N . GLU A 1 68 ? 20.815 -5.523 -19.902 1.00 89.31 68 GLU A N 1
ATOM 548 C CA . GLU A 1 68 ? 21.845 -5.712 -20.931 1.00 89.31 68 GLU A CA 1
ATOM 549 C C . GLU A 1 68 ? 22.043 -4.448 -21.777 1.00 89.31 68 GLU A C 1
ATOM 551 O O . GLU A 1 68 ? 23.169 -3.987 -21.949 1.00 89.31 68 GLU A O 1
ATOM 556 N N . GLU A 1 69 ? 20.950 -3.836 -22.239 1.00 89.44 69 GLU A N 1
ATOM 557 C CA . GLU A 1 69 ? 20.990 -2.585 -23.004 1.00 89.44 69 GLU A CA 1
ATOM 558 C C . GLU A 1 69 ? 21.600 -1.444 -22.183 1.00 89.44 69 GLU A C 1
ATOM 560 O O . GLU A 1 69 ? 22.494 -0.747 -22.660 1.00 89.44 69 GLU A O 1
ATOM 565 N N . ASN A 1 70 ? 21.194 -1.306 -20.918 1.00 90.00 70 ASN A N 1
ATOM 566 C CA . ASN A 1 70 ? 21.753 -0.309 -20.009 1.00 90.00 70 ASN A CA 1
ATOM 567 C C . ASN A 1 70 ? 23.264 -0.503 -19.813 1.00 90.00 70 ASN A C 1
ATOM 569 O O . ASN A 1 70 ? 24.002 0.478 -19.809 1.00 90.00 70 ASN A O 1
ATOM 573 N N . MET A 1 71 ? 23.738 -1.748 -19.678 1.00 91.56 71 MET A N 1
ATOM 574 C CA . MET A 1 71 ? 25.172 -2.037 -19.557 1.00 91.56 71 MET A CA 1
ATOM 575 C C . MET A 1 71 ? 25.941 -1.681 -20.830 1.00 91.56 71 MET A C 1
ATOM 577 O O . MET A 1 71 ? 27.017 -1.091 -20.740 1.00 91.56 71 MET A O 1
ATOM 581 N N . ASN A 1 72 ? 25.384 -1.993 -22.002 1.00 90.69 72 ASN A N 1
ATOM 582 C CA . ASN A 1 72 ? 25.999 -1.651 -23.285 1.00 90.69 72 ASN A CA 1
ATOM 583 C C . ASN A 1 72 ? 26.121 -0.129 -23.450 1.00 90.69 72 ASN A C 1
ATOM 585 O O . ASN A 1 72 ? 27.195 0.366 -23.779 1.00 90.69 72 ASN A O 1
ATOM 589 N N . ILE A 1 73 ? 25.064 0.619 -23.117 1.00 89.50 73 ILE A N 1
ATOM 590 C CA . ILE A 1 73 ? 25.094 2.088 -23.110 1.00 89.50 73 ILE A CA 1
ATOM 591 C C . ILE A 1 73 ? 26.163 2.598 -22.134 1.00 89.50 73 ILE A C 1
ATOM 593 O O . ILE A 1 73 ? 26.954 3.467 -22.485 1.00 89.50 73 ILE A O 1
ATOM 597 N N . CYS A 1 74 ? 26.238 2.064 -20.913 1.00 88.94 74 CYS A N 1
ATOM 598 C CA . CYS A 1 74 ? 27.259 2.494 -19.956 1.00 88.94 74 CYS A CA 1
ATOM 599 C C . CYS A 1 74 ? 28.690 2.287 -20.474 1.00 88.94 74 CYS A C 1
ATOM 601 O O . CYS A 1 74 ? 29.541 3.144 -20.242 1.00 88.94 74 CYS A O 1
ATOM 603 N N . GLU A 1 75 ? 28.972 1.186 -21.174 1.00 87.75 75 GLU A N 1
ATOM 604 C CA . GLU A 1 75 ? 30.295 0.965 -21.770 1.00 87.75 75 GLU A CA 1
ATOM 605 C C . GLU A 1 75 ? 30.566 1.910 -22.950 1.00 87.75 75 GLU A C 1
ATOM 607 O O . GLU A 1 75 ? 31.666 2.460 -23.033 1.00 87.75 75 GLU A O 1
ATOM 612 N N . ASP A 1 76 ? 29.572 2.183 -23.799 1.00 88.19 76 ASP A N 1
ATOM 613 C CA . ASP A 1 76 ? 29.713 3.097 -24.941 1.00 88.19 76 ASP A CA 1
ATOM 614 C C . ASP A 1 76 ? 30.050 4.538 -24.509 1.00 88.19 76 ASP A C 1
ATOM 616 O O . ASP A 1 76 ? 30.814 5.232 -25.182 1.00 88.19 76 ASP A O 1
ATOM 620 N N . PHE A 1 77 ? 29.532 4.989 -23.362 1.00 84.69 77 PHE A N 1
ATOM 621 C CA . PHE A 1 77 ? 29.725 6.358 -22.857 1.00 84.69 77 PHE A CA 1
ATOM 622 C C . PHE A 1 77 ? 30.854 6.508 -21.825 1.00 84.69 77 PHE A C 1
ATOM 624 O O . PHE A 1 77 ? 31.205 7.625 -21.438 1.00 84.69 77 PHE A O 1
ATOM 631 N N . LYS A 1 78 ? 31.489 5.406 -21.422 1.00 83.06 78 LYS A N 1
ATOM 632 C CA . LYS A 1 78 ? 32.518 5.356 -20.369 1.00 83.06 78 LYS A CA 1
ATOM 633 C C . LYS A 1 78 ? 33.692 6.313 -20.577 1.00 83.06 78 LYS A C 1
ATOM 635 O O . LYS A 1 78 ? 34.233 6.847 -19.612 1.00 83.06 78 LYS A O 1
ATOM 640 N N . PHE A 1 79 ? 34.105 6.515 -21.826 1.00 74.75 79 PHE A N 1
ATOM 641 C CA . PHE A 1 79 ? 35.224 7.399 -22.157 1.00 74.75 79 PHE A CA 1
ATOM 642 C C . PHE A 1 79 ? 34.824 8.876 -22.115 1.00 74.75 79 PHE A C 1
ATOM 644 O O . PHE A 1 79 ? 35.605 9.692 -21.638 1.00 74.75 79 PHE A O 1
ATOM 651 N N . SER A 1 80 ? 33.601 9.210 -22.532 1.00 77.62 80 SER A N 1
ATOM 652 C CA . SER A 1 80 ? 33.076 10.579 -22.469 1.00 77.62 80 SER A CA 1
ATOM 653 C C . SER A 1 80 ? 32.809 11.037 -21.033 1.00 77.62 80 SER A C 1
ATOM 655 O O . SER A 1 80 ? 33.046 12.198 -20.710 1.00 77.62 80 SER A O 1
ATOM 657 N N . ASP A 1 81 ? 32.391 10.132 -20.144 1.00 70.88 81 ASP A N 1
ATOM 658 C CA . ASP A 1 81 ? 32.231 10.444 -18.717 1.00 70.88 81 ASP A CA 1
ATOM 659 C C . ASP A 1 81 ? 33.579 10.690 -18.015 1.00 70.88 81 ASP A C 1
ATOM 661 O O . ASP A 1 81 ? 33.670 11.515 -17.102 1.00 70.88 81 ASP A O 1
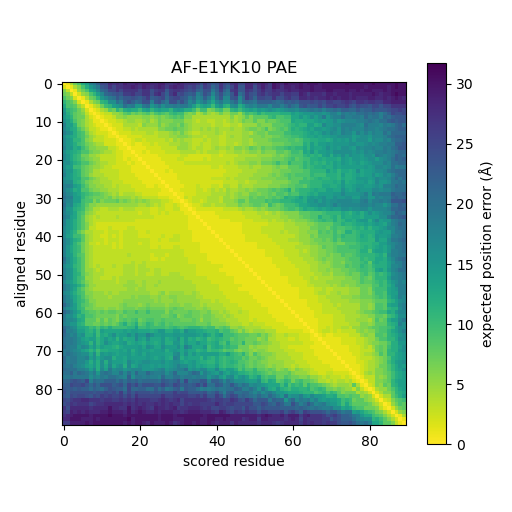ATOM 665 N N . ALA A 1 82 ? 34.648 10.017 -18.455 1.00 67.94 82 ALA A N 1
ATOM 666 C CA . ALA A 1 82 ? 35.986 10.171 -17.885 1.00 67.94 82 ALA A CA 1
ATOM 667 C C . ALA A 1 82 ? 36.648 11.523 -18.220 1.00 67.94 82 ALA A C 1
ATOM 669 O O . ALA A 1 82 ? 37.511 11.971 -17.466 1.00 67.94 82 ALA A O 1
ATOM 670 N N . GLU A 1 83 ? 36.238 12.196 -19.300 1.00 66.62 83 GLU A N 1
ATOM 671 C CA . GLU A 1 83 ? 36.770 13.509 -19.709 1.00 66.62 83 GLU A CA 1
ATOM 672 C C . GLU A 1 83 ? 36.331 14.662 -18.788 1.00 66.62 83 GLU A C 1
ATOM 674 O O . GLU A 1 83 ? 36.992 15.697 -18.741 1.00 66.62 83 GLU A O 1
ATOM 679 N N . ASN A 1 84 ? 35.244 14.488 -18.029 1.00 65.31 84 ASN A N 1
ATOM 680 C CA . ASN A 1 84 ? 34.696 15.503 -17.120 1.00 65.31 84 ASN A CA 1
ATOM 681 C C . ASN A 1 84 ? 35.091 15.295 -15.649 1.00 65.31 84 ASN A C 1
ATOM 683 O O . ASN A 1 84 ? 34.594 16.000 -14.764 1.00 65.31 84 ASN A O 1
ATOM 687 N N . LEU A 1 85 ? 35.967 14.330 -15.359 1.00 65.69 85 LEU A N 1
ATOM 688 C CA . LEU A 1 85 ? 36.521 14.177 -14.020 1.00 65.69 85 LEU A CA 1
ATOM 689 C C . LEU A 1 85 ? 37.536 15.306 -13.783 1.00 65.69 85 LEU A C 1
ATOM 691 O O . LEU A 1 85 ? 38.458 15.459 -14.586 1.00 65.69 85 LEU A O 1
ATOM 695 N N . PRO A 1 86 ? 37.401 16.110 -12.708 1.00 67.75 86 PRO A N 1
ATOM 696 C CA . PRO A 1 86 ? 38.430 17.082 -12.369 1.00 67.75 86 PRO A CA 1
ATOM 697 C C . PRO A 1 86 ? 39.747 16.326 -12.196 1.00 67.75 86 PRO A C 1
ATOM 699 O O . PRO A 1 86 ? 39.770 15.313 -11.491 1.00 67.75 86 PRO A O 1
ATOM 702 N N . GLU A 1 87 ? 40.815 16.794 -12.857 1.00 66.06 87 GLU A N 1
ATOM 703 C CA . GLU A 1 87 ? 42.162 16.263 -12.648 1.00 66.06 87 GLU A CA 1
ATOM 704 C C . GLU A 1 87 ? 42.368 16.140 -11.142 1.00 66.06 87 GLU A C 1
ATOM 706 O O . GLU A 1 87 ? 42.229 17.123 -10.408 1.00 66.06 87 GLU A O 1
ATOM 711 N N . VAL A 1 88 ? 42.595 14.912 -10.671 1.00 62.75 88 VAL A N 1
ATOM 712 C CA . VAL A 1 88 ? 42.882 14.666 -9.264 1.00 62.75 88 VAL A CA 1
ATOM 713 C C . VAL A 1 88 ? 44.116 15.500 -8.951 1.00 62.75 88 VAL A C 1
ATOM 715 O O . VAL A 1 88 ? 45.213 15.181 -9.408 1.00 62.75 88 VAL A O 1
ATOM 718 N N . ALA A 1 89 ? 43.906 16.620 -8.257 1.00 56.59 89 ALA A N 1
ATOM 719 C CA . ALA A 1 89 ? 44.984 17.499 -7.853 1.00 56.59 89 ALA A CA 1
ATOM 720 C C . ALA A 1 89 ? 45.970 16.679 -6.998 1.00 56.59 89 ALA A C 1
ATOM 722 O O . ALA A 1 89 ? 45.507 15.922 -6.136 1.00 56.59 89 ALA A O 1
ATOM 723 N N . PRO A 1 90 ? 47.286 16.775 -7.267 1.00 61.78 90 PRO A N 1
ATOM 724 C CA . PRO A 1 90 ? 48.308 16.028 -6.538 1.00 61.78 90 PRO A CA 1
ATOM 725 C C . PRO A 1 90 ? 48.363 16.385 -5.049 1.00 61.78 90 PRO A C 1
ATOM 727 O O . PRO A 1 90 ? 48.025 17.539 -4.690 1.00 61.78 90 PRO A O 1
#